Protein AF-A0A7C9DY49-F1 (afdb_monomer_lite)

Organism: Opuntia streptacantha (NCBI:txid393608)

InterPro domains:
  IPR011989 Armadillo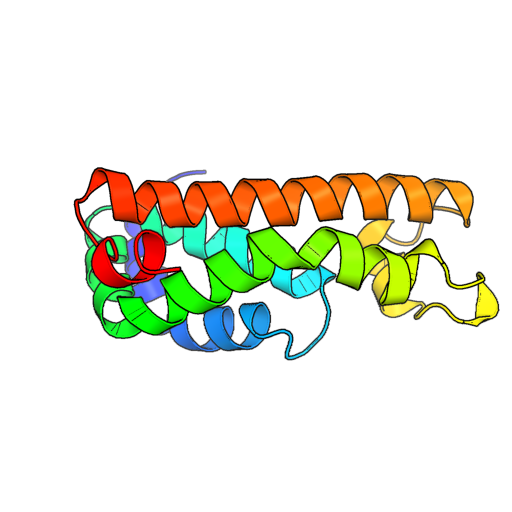-like helical [G3DSA:1.25.10.10] (1-75)
  IPR016024 Armadillo-type fold [SSF48371] (2-56)
  IPR058868 ARM repeat, N-terminal, plant [PF26524] (1-138)

pLDDT: mean 94.37, std 6.72, range [53.81, 98.62]

Foldseek 3Di:
DQDLVVLLVCLVVVVLVVLLCQLVQVDHVLSVLVSLLNLLSLLVHDNSVVSCLVVQVSLLVSLVCLLVCLVVCLCVQPLVDDPVSDDPVLQCSQAVPDDDNVSSNVSSVVSSVSSNVSSVSSNVSQVVVVHCCCVVVVD

Secondary structure (DSSP, 8-state):
---HHHHHHHHHTT-HHHHHHHHTTSS-HHHHHHHHHHHHHHHHSHHHHHHHGGGHHHHHHHHHHHHHHHHHHHIIIIITS-GGGS-HHHHHHHHTT---HHHHHHHHHHHHHHHHHHHHHHHHHHHTTT-SHHHHS--

Sequence (139 aa):
LNNPKFAEKAVNSGVIPPLLELLRGRLSWVEQRVAVRALGHLATHEISFKKLLDYEGQVVELSMKTASTCLEVIYHSFIRKGEAERSNYQCDLLTRGVGGFEFENRKAEEWASQLQCWSLSLLDCFVKRERGLNLICNQ

Structure (mmCIF, N/CA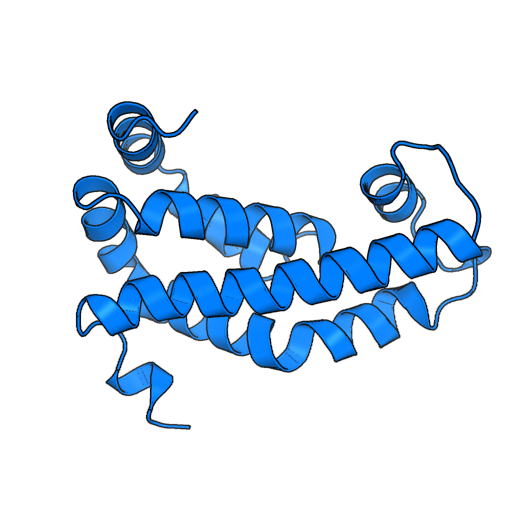/C/O backbone):
data_AF-A0A7C9DY49-F1
#
_entry.id   AF-A0A7C9DY49-F1
#
loop_
_atom_site.group_PDB
_atom_site.id
_atom_site.type_symbol
_atom_site.label_atom_id
_atom_site.label_alt_id
_atom_site.label_comp_id
_atom_site.label_asym_id
_atom_site.label_entity_id
_atom_site.label_seq_id
_atom_site.pdbx_PDB_ins_code
_atom_site.Cartn_x
_atom_site.Cartn_y
_atom_site.Cartn_z
_atom_site.occupancy
_atom_site.B_iso_or_equiv
_atom_site.auth_seq_id
_atom_site.auth_comp_id
_atom_site.auth_asym_id
_atom_site.auth_atom_id
_atom_site.pdbx_PDB_model_num
ATOM 1 N N . LEU A 1 1 ? -2.922 20.557 5.543 1.00 53.81 1 LEU A N 1
ATOM 2 C CA . LEU A 1 1 ? -3.520 19.508 4.678 1.00 53.81 1 LEU A CA 1
ATOM 3 C C . LEU A 1 1 ? -4.115 18.316 5.440 1.00 53.81 1 LEU A C 1
ATOM 5 O O . LEU A 1 1 ? -4.668 17.443 4.792 1.00 53.81 1 LEU A O 1
ATOM 9 N N . ASN A 1 2 ? -4.107 18.286 6.780 1.00 65.50 2 ASN A N 1
ATOM 10 C CA . ASN A 1 2 ? -4.748 17.210 7.541 1.00 65.50 2 ASN A CA 1
ATOM 11 C C . ASN A 1 2 ? -6.003 17.749 8.246 1.00 65.50 2 ASN A C 1
ATOM 13 O O . ASN A 1 2 ? -5.912 18.285 9.345 1.00 65.50 2 ASN A O 1
ATOM 17 N N . ASN A 1 3 ? -7.150 17.717 7.563 1.00 82.50 3 ASN A N 1
ATOM 18 C CA . ASN A 1 3 ? -8.426 18.168 8.121 1.00 82.50 3 ASN A CA 1
ATOM 19 C C . ASN A 1 3 ? -9.319 16.942 8.382 1.00 82.50 3 ASN A C 1
ATOM 21 O O . ASN A 1 3 ? -9.746 16.315 7.407 1.00 82.50 3 ASN A O 1
ATOM 25 N N . PRO A 1 4 ? -9.635 16.619 9.651 1.00 88.44 4 PRO A N 1
ATOM 26 C CA . PRO A 1 4 ? -10.471 15.470 10.006 1.00 88.44 4 PRO A CA 1
ATOM 27 C C . PRO A 1 4 ? -11.812 15.432 9.258 1.00 88.44 4 PRO A C 1
ATOM 29 O O . PRO A 1 4 ? -12.272 14.361 8.869 1.00 88.44 4 PRO A O 1
ATOM 32 N N . LYS A 1 5 ? -12.396 16.603 8.953 1.00 92.69 5 LYS A N 1
ATOM 33 C CA . LYS A 1 5 ? -13.668 16.712 8.218 1.00 92.69 5 LYS A CA 1
ATOM 34 C C . LYS A 1 5 ? -13.592 16.125 6.807 1.00 92.69 5 LYS A C 1
ATOM 36 O O . LYS A 1 5 ? -14.581 15.604 6.299 1.00 92.69 5 LYS A O 1
ATOM 41 N N . PHE A 1 6 ? -12.433 16.205 6.150 1.00 93.25 6 PHE A N 1
ATOM 42 C CA . PHE A 1 6 ? -12.260 15.624 4.816 1.00 93.25 6 PHE A CA 1
ATOM 43 C C . PHE A 1 6 ? -12.080 14.110 4.870 1.00 93.25 6 PHE A C 1
ATOM 45 O O . PHE A 1 6 ? -12.623 13.422 4.010 1.00 93.25 6 PHE A O 1
ATOM 52 N N . ALA A 1 7 ? -11.389 13.587 5.887 1.00 93.88 7 ALA A N 1
ATOM 53 C CA . ALA A 1 7 ? -11.279 12.145 6.095 1.00 93.88 7 ALA A CA 1
ATOM 54 C C . ALA A 1 7 ? -12.656 11.523 6.372 1.00 93.88 7 ALA A C 1
ATOM 56 O O . ALA A 1 7 ? -13.016 10.525 5.751 1.00 93.88 7 ALA A O 1
ATOM 57 N N . GLU A 1 8 ? -13.458 12.167 7.223 1.00 95.19 8 GLU A N 1
ATOM 58 C CA . GLU A 1 8 ? -14.844 11.775 7.486 1.00 95.19 8 GLU A CA 1
ATOM 59 C C . GLU A 1 8 ? -15.704 11.808 6.213 1.00 95.19 8 GLU A C 1
ATOM 61 O O . GLU A 1 8 ? -16.368 10.827 5.876 1.00 95.19 8 GLU A O 1
ATOM 66 N N . LYS A 1 9 ? -15.653 12.905 5.446 1.00 96.38 9 LYS A N 1
ATOM 67 C CA . LYS A 1 9 ? -16.388 13.005 4.178 1.00 96.38 9 LYS A CA 1
ATOM 68 C C . LYS A 1 9 ? -15.978 11.908 3.190 1.00 96.38 9 LYS A C 1
ATOM 70 O O . LYS A 1 9 ? -16.841 11.356 2.510 1.00 96.38 9 LYS A O 1
ATOM 75 N N . ALA A 1 10 ? -14.689 11.576 3.117 1.00 96.12 10 ALA A N 1
ATOM 76 C CA . ALA A 1 10 ? -14.175 10.549 2.217 1.00 96.12 10 ALA A CA 1
ATOM 77 C C . ALA A 1 10 ? -14.697 9.148 2.579 1.00 96.12 10 ALA A C 1
ATOM 79 O O . ALA A 1 10 ? -15.196 8.445 1.700 1.00 96.12 10 ALA A O 1
ATOM 80 N N . VAL A 1 11 ? -14.658 8.754 3.861 1.00 96.75 11 VAL A N 1
ATOM 81 C CA . VAL A 1 11 ? -15.197 7.445 4.284 1.00 96.75 11 VAL A CA 1
ATOM 82 C C . VAL A 1 11 ? -16.709 7.360 4.101 1.00 96.75 11 VAL A C 1
ATOM 84 O O . VAL A 1 11 ? -17.201 6.338 3.630 1.00 96.75 11 VAL A O 1
ATOM 87 N N . ASN A 1 12 ? -17.439 8.448 4.365 1.00 96.50 12 ASN A N 1
ATOM 88 C CA . ASN A 1 12 ? -18.886 8.507 4.144 1.00 96.50 12 ASN A CA 1
ATOM 89 C C . ASN A 1 12 ? -19.257 8.467 2.653 1.00 96.50 12 ASN A C 1
ATOM 91 O O . ASN A 1 12 ? -20.371 8.089 2.312 1.00 96.50 12 ASN A O 1
ATOM 95 N N . SER A 1 13 ? -18.318 8.809 1.765 1.00 97.19 13 SER A N 1
ATOM 96 C CA . SER A 1 13 ? -18.478 8.685 0.310 1.00 97.19 13 SER A CA 1
ATOM 97 C C . SER A 1 13 ? -18.102 7.293 -0.223 1.00 97.19 13 SER A C 1
ATOM 99 O O . SER A 1 13 ? -18.091 7.094 -1.433 1.00 97.19 13 SER A O 1
ATOM 101 N N . GLY A 1 14 ? -17.768 6.330 0.647 1.00 97.06 14 GLY A N 1
ATOM 102 C CA . GLY A 1 14 ? -17.498 4.945 0.248 1.00 97.06 14 GLY A CA 1
ATOM 103 C C . GLY A 1 14 ? -16.103 4.701 -0.336 1.00 97.06 14 GLY A C 1
ATOM 104 O O . GLY A 1 14 ? -15.930 3.792 -1.141 1.00 97.06 14 GLY A O 1
ATOM 105 N N . VAL A 1 15 ? -15.092 5.489 0.049 1.00 97.69 15 VAL A N 1
ATOM 106 C CA . VAL A 1 15 ? -13.732 5.368 -0.517 1.00 97.69 15 VAL A CA 1
ATOM 107 C C . VAL A 1 15 ? -12.972 4.105 -0.076 1.00 97.69 15 VAL A C 1
ATOM 109 O O . VAL A 1 15 ? -12.019 3.707 -0.741 1.00 97.69 15 VAL A O 1
ATOM 112 N N . ILE A 1 16 ? -13.363 3.462 1.033 1.00 98.19 16 ILE A N 1
ATOM 113 C CA . ILE A 1 16 ? -12.588 2.362 1.638 1.00 98.19 16 ILE A CA 1
ATOM 114 C C . ILE A 1 16 ? -12.496 1.130 0.714 1.00 98.19 16 ILE A C 1
ATOM 116 O O . ILE A 1 16 ? -11.368 0.713 0.444 1.00 98.19 16 ILE A O 1
ATOM 120 N N . PRO A 1 17 ? -13.594 0.560 0.167 1.00 98.38 17 PRO A N 1
ATOM 121 C CA . PRO A 1 17 ? -13.487 -0.623 -0.690 1.00 98.38 17 PRO A CA 1
ATOM 122 C C . PRO A 1 17 ? -12.611 -0.414 -1.938 1.00 98.38 17 PRO A C 1
ATOM 124 O O . PRO A 1 17 ? -11.727 -1.238 -2.164 1.00 98.38 17 PRO A O 1
ATOM 127 N N . PRO A 1 18 ? -12.732 0.691 -2.708 1.00 98.12 18 PRO A N 1
ATOM 128 C CA . PRO A 1 18 ? -11.811 0.964 -3.814 1.00 98.12 18 PRO A CA 1
ATOM 129 C C . PRO A 1 18 ? -10.334 1.015 -3.398 1.00 98.12 18 PRO A C 1
ATOM 131 O O . PRO A 1 18 ? -9.475 0.523 -4.127 1.00 98.12 18 PRO A O 1
ATOM 134 N N . LEU A 1 19 ? -10.022 1.575 -2.222 1.00 98.56 19 LEU A N 1
ATOM 135 C CA . LEU A 1 19 ? -8.650 1.596 -1.706 1.00 98.56 19 LEU A CA 1
ATOM 136 C C . LEU A 1 19 ? -8.153 0.193 -1.338 1.00 98.56 19 LEU A C 1
ATOM 138 O O . LEU A 1 19 ? -6.992 -0.118 -1.594 1.00 98.56 19 LEU A O 1
ATOM 142 N N . LEU A 1 20 ? -9.015 -0.667 -0.789 1.00 98.50 20 LEU A N 1
ATOM 143 C CA . LEU A 1 20 ? -8.671 -2.064 -0.501 1.00 98.50 20 LEU A CA 1
ATOM 144 C C . LEU A 1 20 ? -8.427 -2.873 -1.780 1.00 98.50 20 LEU A C 1
ATOM 146 O O . LEU A 1 20 ? -7.489 -3.667 -1.821 1.00 98.50 20 LEU A O 1
ATOM 150 N N . GLU A 1 21 ? -9.195 -2.635 -2.848 1.00 98.38 21 GLU A N 1
ATOM 151 C CA . GLU A 1 21 ? -8.943 -3.250 -4.159 1.00 98.38 21 GLU A CA 1
ATOM 152 C C . GLU A 1 21 ? -7.574 -2.851 -4.726 1.00 98.38 21 GLU A C 1
ATOM 154 O O . GLU A 1 21 ? -6.827 -3.696 -5.226 1.00 98.38 21 GLU A O 1
ATOM 159 N N . LEU A 1 22 ? -7.216 -1.567 -4.623 1.00 98.00 22 LEU A N 1
ATOM 160 C CA . LEU A 1 22 ? -5.897 -1.093 -5.040 1.00 98.00 22 LEU A CA 1
ATOM 161 C C . LEU A 1 22 ? -4.791 -1.707 -4.181 1.00 98.00 22 LEU A C 1
ATOM 163 O O . LEU A 1 22 ? -3.809 -2.193 -4.736 1.00 98.00 22 LEU A O 1
ATOM 167 N N . LEU A 1 23 ? -4.967 -1.760 -2.855 1.00 98.06 23 LEU A N 1
ATOM 168 C CA . LEU A 1 23 ? -4.004 -2.376 -1.939 1.00 98.06 23 LEU A CA 1
ATOM 169 C C . LEU A 1 23 ? -3.830 -3.881 -2.202 1.00 98.06 23 LEU A C 1
ATOM 171 O O . LEU A 1 23 ? -2.717 -4.391 -2.095 1.00 98.06 23 LEU A O 1
ATOM 175 N N . ARG A 1 24 ? -4.881 -4.590 -2.635 1.00 97.19 24 ARG A N 1
ATOM 176 C CA . ARG A 1 24 ? -4.792 -5.999 -3.059 1.00 97.19 24 ARG A CA 1
ATOM 177 C C . ARG A 1 24 ? -3.937 -6.199 -4.319 1.00 97.19 24 ARG A C 1
ATOM 179 O O . ARG A 1 24 ? -3.527 -7.322 -4.598 1.00 97.19 24 ARG A O 1
ATOM 186 N N . GLY A 1 25 ? -3.626 -5.125 -5.045 1.00 94.38 25 GLY A N 1
ATOM 187 C CA . GLY A 1 25 ? -2.788 -5.159 -6.242 1.00 94.38 25 GLY A CA 1
ATOM 188 C C . GLY A 1 25 ? -3.580 -5.221 -7.545 1.00 94.38 25 GLY A C 1
ATOM 189 O O . GLY A 1 25 ? -3.066 -5.731 -8.532 1.00 94.38 25 GLY A O 1
ATOM 190 N N . ARG A 1 26 ? -4.820 -4.704 -7.575 1.00 93.31 26 ARG A N 1
ATOM 191 C CA . ARG A 1 26 ? -5.677 -4.692 -8.780 1.00 93.31 26 ARG A CA 1
ATOM 192 C C . ARG A 1 26 ? -5.025 -4.051 -10.015 1.00 93.31 26 ARG A C 1
ATOM 194 O O . ARG A 1 26 ? -5.406 -4.389 -11.131 1.00 93.31 26 ARG A O 1
ATOM 201 N N . LEU A 1 27 ? -4.102 -3.108 -9.819 1.00 91.06 27 LEU A N 1
ATOM 202 C CA . LEU A 1 27 ? -3.368 -2.437 -10.896 1.00 91.06 27 LEU A CA 1
ATOM 203 C C . LEU A 1 27 ? -1.878 -2.755 -10.804 1.00 91.06 27 LEU A C 1
ATOM 205 O O . LEU A 1 27 ? -1.398 -3.669 -11.469 1.00 91.06 27 LEU A O 1
ATOM 209 N N . SER A 1 28 ? -1.143 -2.023 -9.971 1.00 93.69 28 SER A N 1
ATOM 210 C CA . SER A 1 28 ? 0.271 -2.274 -9.756 1.00 93.69 28 SER A CA 1
ATOM 211 C C . SER A 1 28 ? 0.727 -1.864 -8.356 1.00 93.69 28 SER A C 1
ATOM 213 O O . SER A 1 28 ? -0.017 -1.259 -7.578 1.00 93.69 28 SER A O 1
ATOM 215 N N . TRP A 1 29 ? 1.978 -2.186 -8.025 1.00 95.62 29 TRP A N 1
ATOM 216 C CA . TRP A 1 29 ? 2.583 -1.816 -6.746 1.00 95.62 29 TRP A CA 1
ATOM 217 C C . TRP A 1 29 ? 2.686 -0.293 -6.548 1.00 95.62 29 TRP A C 1
ATOM 219 O O . TRP A 1 29 ? 2.702 0.187 -5.412 1.00 95.62 29 TRP A O 1
ATOM 229 N N . VAL A 1 30 ? 2.690 0.481 -7.641 1.00 95.50 30 VAL A N 1
ATOM 230 C CA . VAL A 1 30 ? 2.645 1.948 -7.594 1.00 95.50 30 VAL A CA 1
ATOM 231 C C . VAL A 1 30 ? 1.335 2.420 -6.961 1.00 95.50 30 VAL A C 1
ATOM 233 O O . VAL A 1 30 ? 1.346 3.250 -6.048 1.00 95.50 30 VAL A O 1
ATOM 236 N N . GLU A 1 31 ? 0.204 1.850 -7.375 1.00 96.06 31 GLU A N 1
ATOM 237 C CA . GLU A 1 31 ? -1.103 2.183 -6.814 1.00 96.06 31 GLU A CA 1
ATOM 238 C C . GLU A 1 31 ? -1.271 1.631 -5.397 1.00 96.06 31 GLU A C 1
ATOM 240 O O . GLU A 1 31 ? -1.867 2.312 -4.562 1.00 96.06 31 GLU A O 1
ATOM 245 N N . GLN A 1 32 ? -0.698 0.460 -5.080 1.00 97.56 32 GLN A N 1
ATOM 246 C CA . GLN A 1 32 ? -0.676 -0.066 -3.705 1.00 97.56 32 GLN A CA 1
ATOM 247 C C . GLN A 1 32 ? -0.048 0.941 -2.732 1.00 97.56 32 GLN A C 1
ATOM 249 O O . GLN A 1 32 ? -0.593 1.189 -1.654 1.00 97.56 32 GLN A O 1
ATOM 254 N N . ARG A 1 33 ? 1.054 1.592 -3.133 1.00 97.12 33 ARG A N 1
ATOM 255 C CA . ARG A 1 33 ? 1.703 2.654 -2.348 1.00 97.12 33 ARG A CA 1
ATOM 256 C C . ARG A 1 33 ? 0.794 3.846 -2.085 1.00 97.12 33 ARG A C 1
ATOM 258 O O . ARG A 1 33 ? 0.780 4.374 -0.972 1.00 97.12 33 ARG A O 1
ATOM 265 N N . VAL A 1 34 ? 0.026 4.282 -3.075 1.00 95.94 34 VAL A N 1
ATOM 266 C CA . VAL A 1 34 ? -0.915 5.394 -2.881 1.00 95.94 34 VAL A CA 1
ATOM 267 C C . VAL A 1 34 ? -2.101 4.956 -2.015 1.00 95.94 34 VAL A C 1
ATOM 269 O O . VAL A 1 34 ? -2.514 5.697 -1.122 1.00 95.94 34 VAL A O 1
ATOM 272 N N . ALA A 1 35 ? -2.599 3.735 -2.218 1.00 98.31 35 ALA A N 1
ATOM 273 C CA . ALA A 1 35 ? -3.710 3.173 -1.463 1.00 98.31 35 ALA A CA 1
ATOM 274 C C . ALA A 1 35 ? -3.388 3.039 0.029 1.00 98.31 35 ALA A C 1
ATOM 276 O O . ALA A 1 35 ? -4.154 3.523 0.865 1.00 98.31 35 ALA A O 1
ATOM 277 N N . VAL A 1 36 ? -2.225 2.471 0.373 1.00 98.19 36 VAL A N 1
ATOM 278 C CA . VAL A 1 36 ? -1.812 2.333 1.776 1.00 98.19 36 VAL A CA 1
ATOM 279 C C . VAL A 1 36 ? -1.623 3.695 2.440 1.00 98.19 36 VAL A C 1
ATOM 281 O O . VAL A 1 36 ? -1.998 3.881 3.597 1.00 98.19 36 VAL A O 1
ATOM 284 N N . ARG A 1 37 ? -1.118 4.694 1.701 1.00 97.62 37 ARG A N 1
ATOM 285 C CA . ARG A 1 37 ? -0.968 6.056 2.224 1.00 97.62 37 ARG A CA 1
ATOM 286 C C . ARG A 1 37 ? -2.316 6.687 2.552 1.00 97.62 37 ARG A C 1
ATOM 288 O O . ARG A 1 37 ? -2.453 7.291 3.615 1.00 97.62 37 ARG A O 1
ATOM 295 N N . ALA A 1 38 ? -3.289 6.541 1.654 1.00 97.75 38 ALA A N 1
ATOM 296 C CA . ALA A 1 38 ? -4.639 7.052 1.849 1.00 97.75 38 ALA A CA 1
ATOM 297 C C . ALA A 1 38 ? -5.330 6.362 3.036 1.00 97.75 38 ALA A C 1
ATOM 299 O O . ALA A 1 38 ? -5.850 7.047 3.913 1.00 97.75 38 ALA A O 1
ATOM 300 N N . LEU A 1 39 ? -5.264 5.029 3.121 1.00 98.38 39 LEU A N 1
ATOM 301 C CA . LEU A 1 39 ? -5.793 4.264 4.257 1.00 98.38 39 LEU A CA 1
ATOM 302 C C . LEU A 1 39 ? -5.127 4.673 5.577 1.00 98.38 39 LEU A C 1
ATOM 304 O O . LEU A 1 39 ? -5.821 4.903 6.563 1.00 98.38 39 LEU A O 1
ATOM 308 N N . GLY A 1 40 ? -3.804 4.863 5.576 1.00 97.50 40 GLY A N 1
ATOM 309 C CA . GLY A 1 40 ? -3.053 5.404 6.709 1.00 97.50 40 GLY A CA 1
ATOM 310 C C . GLY A 1 40 ? -3.593 6.753 7.175 1.00 97.50 40 GLY A C 1
ATOM 311 O O . GLY A 1 40 ? -3.845 6.939 8.361 1.00 97.50 40 GLY A O 1
ATOM 312 N N . HIS A 1 41 ? -3.846 7.690 6.256 1.00 95.88 41 HIS A N 1
ATOM 313 C CA . HIS A 1 41 ? -4.448 8.984 6.601 1.00 95.88 41 HIS A CA 1
ATOM 314 C C . HIS A 1 41 ? -5.846 8.839 7.202 1.00 95.88 41 HIS A C 1
ATOM 316 O O . HIS A 1 41 ? -6.133 9.476 8.216 1.00 95.88 41 HIS A O 1
ATOM 322 N N . LEU A 1 42 ? -6.692 7.975 6.641 1.00 96.88 42 LEU A N 1
ATOM 323 C CA . LEU A 1 42 ? -8.014 7.690 7.202 1.00 96.88 42 LEU A CA 1
ATOM 324 C C . LEU A 1 42 ? -7.915 7.075 8.608 1.00 96.88 42 LEU A C 1
ATOM 326 O O . LEU A 1 42 ? -8.704 7.423 9.483 1.00 96.88 42 LEU A O 1
ATOM 330 N N . ALA A 1 43 ? -6.917 6.229 8.864 1.00 96.88 43 ALA A N 1
ATOM 331 C CA . ALA A 1 43 ? -6.709 5.588 10.161 1.00 96.88 43 ALA A CA 1
ATOM 332 C C . ALA A 1 43 ? -6.195 6.544 11.259 1.00 96.88 43 ALA A C 1
ATOM 334 O O . ALA A 1 43 ? -6.248 6.213 12.446 1.00 96.88 43 ALA A O 1
ATOM 335 N N . THR A 1 44 ? -5.706 7.739 10.900 1.00 94.69 44 THR A N 1
ATOM 336 C CA . THR A 1 44 ? -5.240 8.720 11.899 1.00 94.69 44 THR A CA 1
ATOM 337 C C . THR A 1 44 ? -6.374 9.435 12.630 1.00 94.69 44 THR A C 1
ATOM 339 O O . THR A 1 44 ? -6.193 9.790 13.794 1.00 94.69 44 THR A O 1
ATOM 342 N N . HIS A 1 45 ? -7.545 9.604 12.006 1.00 93.75 45 HIS A N 1
ATOM 343 C CA . HIS A 1 45 ? -8.680 10.324 12.601 1.00 93.75 45 HIS A CA 1
ATOM 344 C C . HIS A 1 45 ? -9.711 9.361 13.178 1.00 93.75 45 HIS A C 1
ATOM 346 O O . HIS A 1 45 ? -10.058 8.367 12.550 1.00 93.75 45 HIS A O 1
ATOM 352 N N . GLU A 1 46 ? -10.248 9.673 14.357 1.00 93.75 46 GLU A N 1
ATOM 353 C CA . GLU A 1 46 ? -11.116 8.755 15.106 1.00 93.75 46 GLU A CA 1
ATOM 354 C C . GLU A 1 46 ? -12.387 8.350 14.340 1.00 93.75 46 GLU A C 1
ATOM 356 O O . GLU A 1 46 ? -12.728 7.169 14.283 1.00 93.75 46 GLU A O 1
ATOM 361 N N . ILE A 1 47 ? -13.078 9.309 13.713 1.00 94.19 47 ILE A N 1
ATOM 362 C CA . ILE A 1 47 ? -14.340 9.045 13.003 1.00 94.19 47 ILE A CA 1
ATOM 363 C C . ILE A 1 47 ? -14.105 8.146 11.783 1.00 94.19 47 ILE A C 1
ATOM 365 O O . ILE A 1 47 ? -14.820 7.163 11.588 1.00 94.19 47 ILE A O 1
ATOM 369 N N . SER A 1 48 ? -13.085 8.441 10.973 1.00 96.19 48 SER A N 1
ATOM 370 C CA . SER A 1 48 ? -12.751 7.609 9.815 1.00 96.19 48 SER A CA 1
ATOM 371 C C . SER A 1 48 ? -12.137 6.269 10.209 1.00 96.19 48 SER A C 1
ATOM 373 O O . SER A 1 48 ? -12.389 5.279 9.527 1.00 96.19 48 SER A O 1
ATOM 375 N N . PHE A 1 49 ? -11.420 6.196 11.333 1.00 97.12 49 PHE A N 1
ATOM 376 C CA . PHE A 1 49 ? -10.945 4.931 11.887 1.00 97.12 49 PHE A CA 1
ATOM 377 C C . PHE A 1 49 ? -12.114 4.012 12.259 1.00 97.12 49 PHE A C 1
ATOM 379 O O . PHE A 1 49 ? -12.096 2.845 11.887 1.00 97.12 49 PHE A O 1
ATOM 386 N N . LYS A 1 50 ? -13.177 4.531 12.892 1.00 96.94 50 LYS A N 1
ATOM 387 C CA . LYS A 1 50 ? -14.387 3.738 13.189 1.00 96.94 50 LYS A CA 1
ATOM 388 C C . LYS A 1 50 ? -14.996 3.114 11.929 1.00 96.94 50 LYS A C 1
ATOM 390 O O . LYS A 1 50 ? -15.415 1.968 11.980 1.00 96.94 50 LYS A O 1
ATOM 395 N N . LYS A 1 51 ? -14.985 3.823 10.793 1.00 97.19 51 LYS A N 1
ATOM 396 C CA . LYS A 1 51 ? -15.426 3.276 9.494 1.00 97.19 51 LYS A CA 1
ATOM 397 C C . LYS A 1 51 ? -14.462 2.243 8.903 1.00 97.19 51 LYS A C 1
ATOM 399 O O . LYS A 1 51 ? -14.893 1.354 8.181 1.00 97.19 51 LYS A O 1
ATOM 404 N N . LEU A 1 52 ? -13.164 2.347 9.185 1.00 96.69 52 LEU A N 1
ATOM 405 C CA . LEU A 1 52 ? -12.183 1.333 8.782 1.00 96.69 52 LEU A CA 1
ATOM 406 C C . LEU A 1 52 ? -12.341 0.019 9.556 1.00 96.69 52 LEU A C 1
ATOM 408 O O . LEU A 1 52 ? -11.974 -1.022 9.018 1.00 96.69 52 LEU A O 1
ATOM 412 N N . LEU A 1 53 ? -12.896 0.046 10.773 1.00 96.88 53 LEU A N 1
ATOM 413 C CA . LEU A 1 53 ? -13.120 -1.164 11.574 1.00 96.88 53 LEU A CA 1
ATOM 414 C C . LEU A 1 53 ? -14.095 -2.146 10.922 1.00 96.88 53 LEU A C 1
ATOM 416 O O . LEU A 1 53 ? -13.927 -3.351 11.091 1.00 96.88 53 LEU A O 1
ATOM 420 N N . ASP A 1 54 ? -15.027 -1.657 10.101 1.00 97.44 54 ASP A N 1
ATOM 421 C CA . ASP A 1 54 ? -15.907 -2.504 9.282 1.00 97.44 54 ASP A CA 1
ATOM 422 C C . ASP A 1 54 ? -15.105 -3.415 8.321 1.00 97.44 54 ASP A C 1
ATOM 424 O O . ASP A 1 54 ? -15.613 -4.420 7.829 1.00 97.44 54 ASP A O 1
ATOM 428 N N . TYR A 1 55 ? -13.831 -3.082 8.077 1.00 98.06 55 TYR A N 1
ATOM 429 C CA . TYR A 1 55 ? -12.899 -3.789 7.199 1.00 98.06 55 TYR A CA 1
ATOM 430 C C . TYR A 1 55 ? -11.623 -4.242 7.928 1.00 98.06 55 TYR A C 1
ATOM 432 O O . TYR A 1 55 ? -10.625 -4.527 7.266 1.00 98.06 55 TYR A O 1
ATOM 440 N N . GLU A 1 56 ? -11.630 -4.307 9.266 1.00 97.19 56 GLU A N 1
ATOM 441 C CA . GLU A 1 56 ? -10.435 -4.535 10.096 1.00 97.19 56 GLU A CA 1
ATOM 442 C C . GLU A 1 56 ? -9.575 -5.705 9.606 1.00 97.19 56 GLU A C 1
ATOM 444 O O . GLU A 1 56 ? -8.391 -5.512 9.334 1.00 97.19 56 GLU A O 1
ATOM 449 N N . GLY A 1 57 ? -10.177 -6.884 9.419 1.00 97.19 57 GLY A N 1
ATOM 450 C CA . GLY A 1 57 ? -9.451 -8.073 8.966 1.00 97.19 57 GLY A CA 1
ATOM 451 C C . GLY A 1 57 ? -8.755 -7.861 7.623 1.00 97.19 57 GLY A C 1
ATOM 452 O O . GLY A 1 57 ? -7.553 -8.076 7.508 1.00 97.19 57 GLY A O 1
ATOM 453 N N . GLN A 1 58 ? -9.478 -7.326 6.634 1.00 97.88 58 GLN A N 1
ATOM 454 C CA . GLN A 1 58 ? -8.919 -7.070 5.303 1.00 97.88 58 GLN A CA 1
ATOM 455 C C . GLN A 1 58 ? -7.801 -6.026 5.335 1.00 97.88 58 GLN A C 1
ATOM 457 O O . GLN A 1 58 ? -6.787 -6.200 4.662 1.00 97.88 58 GLN A O 1
ATOM 462 N N . VAL A 1 59 ? -7.972 -4.940 6.097 1.00 98.25 59 VAL A N 1
ATOM 463 C CA . VAL A 1 59 ? -6.949 -3.892 6.218 1.00 98.25 59 VAL A CA 1
ATOM 464 C C . VAL A 1 59 ? -5.683 -4.472 6.839 1.00 98.25 59 VAL A C 1
ATOM 466 O O . VAL A 1 59 ? -4.595 -4.256 6.303 1.00 98.25 59 VAL A O 1
ATOM 469 N N . VAL A 1 60 ? -5.814 -5.214 7.940 1.00 98.06 60 VAL A N 1
ATOM 470 C CA . VAL A 1 60 ? -4.671 -5.774 8.666 1.00 98.06 60 VAL A CA 1
ATOM 471 C C . VAL A 1 60 ? -3.952 -6.822 7.820 1.00 98.06 60 VAL A C 1
ATOM 473 O O . VAL A 1 60 ? -2.751 -6.688 7.598 1.00 98.06 60 VAL A O 1
ATOM 476 N N . GLU A 1 61 ? -4.670 -7.798 7.265 1.00 97.69 61 GLU A N 1
ATOM 477 C CA . GLU A 1 61 ? -4.085 -8.870 6.449 1.00 97.69 61 GLU A CA 1
ATOM 478 C C . GLU A 1 61 ? -3.361 -8.334 5.211 1.00 97.69 61 GLU A C 1
ATOM 480 O O . GLU A 1 61 ? -2.216 -8.710 4.943 1.00 97.69 61 GLU A O 1
ATOM 485 N N . LEU A 1 62 ? -3.997 -7.422 4.464 1.00 98.38 62 LEU A N 1
ATOM 486 C CA . LEU A 1 62 ? -3.373 -6.811 3.292 1.00 98.38 62 LEU A CA 1
ATOM 487 C C . LEU A 1 62 ? -2.146 -5.985 3.684 1.00 98.38 62 LEU A C 1
ATOM 489 O O . LEU A 1 62 ? -1.116 -6.100 3.028 1.00 98.38 62 LEU A O 1
ATOM 493 N N . SER A 1 63 ? -2.220 -5.196 4.759 1.00 98.31 63 SER A N 1
ATOM 494 C CA . SER A 1 63 ? -1.084 -4.372 5.196 1.00 98.31 63 SER A CA 1
ATOM 495 C C . SER A 1 63 ? 0.089 -5.227 5.676 1.00 98.31 63 SER A C 1
ATOM 497 O O . SER A 1 63 ? 1.233 -4.914 5.353 1.00 98.31 63 SER A O 1
ATOM 499 N N . MET A 1 64 ? -0.172 -6.325 6.395 1.00 98.00 64 MET A N 1
ATOM 500 C CA . MET A 1 64 ? 0.864 -7.277 6.809 1.00 98.00 64 MET A CA 1
ATOM 501 C C . MET A 1 64 ? 1.523 -7.930 5.601 1.00 98.00 64 MET A C 1
ATOM 503 O O . MET A 1 64 ? 2.747 -7.901 5.488 1.00 98.00 64 MET A O 1
ATOM 507 N N . LYS A 1 65 ? 0.716 -8.461 4.674 1.00 97.69 65 LYS A N 1
ATOM 508 C CA . LYS A 1 65 ? 1.213 -9.069 3.438 1.00 97.69 65 LYS A CA 1
ATOM 509 C C . LYS A 1 65 ? 2.068 -8.081 2.652 1.00 97.69 65 LYS A C 1
ATOM 511 O O . LYS A 1 65 ? 3.185 -8.399 2.268 1.00 97.69 65 LYS A O 1
ATOM 516 N N . THR A 1 66 ? 1.572 -6.866 2.434 1.00 98.12 66 THR A N 1
ATOM 517 C CA . THR A 1 66 ? 2.323 -5.839 1.715 1.00 98.12 66 THR A CA 1
ATOM 518 C C . THR A 1 66 ? 3.625 -5.494 2.437 1.00 98.12 66 THR A C 1
ATOM 520 O O . THR A 1 66 ? 4.662 -5.456 1.784 1.00 98.12 66 THR A O 1
ATOM 523 N N . ALA A 1 67 ? 3.615 -5.301 3.759 1.00 97.94 67 ALA A N 1
ATOM 524 C CA . ALA A 1 67 ? 4.825 -4.990 4.522 1.00 97.94 67 ALA A CA 1
ATOM 525 C C . ALA A 1 67 ? 5.891 -6.099 4.440 1.00 97.94 67 ALA A C 1
ATOM 527 O O . ALA A 1 67 ? 7.082 -5.790 4.366 1.00 97.94 67 ALA A O 1
ATOM 528 N N . SER A 1 68 ? 5.483 -7.371 4.439 1.00 97.38 68 SER A N 1
ATOM 529 C CA . SER A 1 68 ? 6.413 -8.502 4.410 1.00 97.38 68 SER A CA 1
ATOM 530 C C . SER A 1 68 ? 6.906 -8.856 3.007 1.00 97.38 68 SER A C 1
ATOM 532 O O . SER A 1 68 ? 8.035 -9.319 2.877 1.00 97.38 68 SER A O 1
ATOM 534 N N . THR A 1 69 ? 6.118 -8.605 1.953 1.00 97.38 69 THR A N 1
ATOM 535 C CA . THR A 1 69 ? 6.461 -9.065 0.594 1.00 97.38 69 THR A CA 1
ATOM 536 C C . THR A 1 69 ? 6.806 -7.956 -0.400 1.00 97.38 69 THR A C 1
ATOM 538 O O . THR A 1 69 ? 7.284 -8.263 -1.491 1.00 97.38 69 THR A O 1
ATOM 541 N N . CYS A 1 70 ? 6.547 -6.671 -0.116 1.00 97.62 70 CYS A N 1
ATOM 542 C CA . CYS A 1 70 ? 6.630 -5.634 -1.157 1.00 97.62 70 CYS A CA 1
ATOM 543 C C . CYS A 1 70 ? 8.025 -5.474 -1.772 1.00 97.62 70 CYS A C 1
ATOM 545 O O . CYS A 1 70 ? 8.118 -5.228 -2.971 1.00 97.62 70 CYS A O 1
ATOM 547 N N . LEU A 1 71 ? 9.097 -5.630 -0.989 1.00 97.50 71 LEU A N 1
ATOM 548 C CA . LEU A 1 71 ? 10.466 -5.499 -1.496 1.00 97.50 71 LEU A CA 1
ATOM 549 C C . LEU A 1 71 ? 10.776 -6.581 -2.538 1.00 97.50 71 LEU A C 1
ATOM 551 O O . LEU A 1 71 ? 11.241 -6.268 -3.631 1.00 97.50 71 LEU A O 1
ATOM 555 N N . GLU A 1 72 ? 10.448 -7.837 -2.232 1.00 97.25 72 GLU A N 1
ATOM 556 C CA . GLU A 1 72 ? 10.626 -8.971 -3.144 1.00 97.25 72 GLU A CA 1
ATOM 557 C C . GLU A 1 72 ? 9.759 -8.814 -4.401 1.00 97.25 72 GLU A C 1
ATOM 559 O O . GLU A 1 72 ? 10.250 -8.930 -5.527 1.00 97.25 72 GLU A O 1
ATOM 564 N N . VAL A 1 73 ? 8.479 -8.467 -4.225 1.00 96.12 73 VAL A N 1
ATOM 565 C CA . VAL A 1 73 ? 7.547 -8.255 -5.341 1.00 96.12 73 VAL A CA 1
ATOM 566 C C . VAL A 1 73 ? 8.053 -7.159 -6.277 1.00 96.12 73 VAL A C 1
ATOM 568 O O . VAL A 1 73 ? 8.048 -7.348 -7.493 1.00 96.12 73 VAL A O 1
ATOM 571 N N . ILE A 1 74 ? 8.512 -6.021 -5.751 1.00 97.12 74 ILE A N 1
ATOM 572 C CA . ILE A 1 74 ? 9.008 -4.904 -6.571 1.00 97.12 74 ILE A CA 1
ATOM 573 C C . ILE A 1 74 ? 10.340 -5.264 -7.231 1.00 97.12 74 ILE A C 1
ATOM 575 O O . ILE A 1 74 ? 10.543 -4.954 -8.409 1.00 97.12 74 ILE A O 1
ATOM 579 N N . TYR A 1 75 ? 11.215 -5.980 -6.523 1.00 97.12 75 TYR A 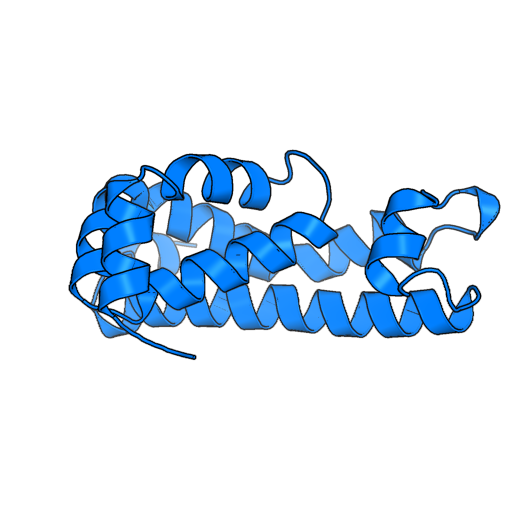N 1
ATOM 580 C CA . TYR A 1 75 ? 12.469 -6.451 -7.094 1.00 97.12 75 TYR A CA 1
ATOM 581 C C . TYR A 1 75 ? 12.227 -7.320 -8.333 1.00 97.12 75 TYR A C 1
ATOM 583 O O . TYR A 1 75 ? 12.754 -7.034 -9.407 1.00 97.12 75 TYR A O 1
ATOM 591 N N . HIS A 1 76 ? 11.368 -8.335 -8.221 1.00 96.12 76 HIS A N 1
ATOM 592 C CA . HIS A 1 76 ? 11.087 -9.252 -9.325 1.00 96.12 76 HIS A CA 1
ATOM 593 C C . HIS A 1 76 ? 10.219 -8.641 -10.429 1.00 96.12 76 HIS A C 1
ATOM 595 O O . HIS A 1 76 ? 10.428 -8.932 -11.607 1.00 96.12 76 HIS A O 1
ATOM 601 N N . SER A 1 77 ? 9.239 -7.808 -10.076 1.00 94.06 77 SER A N 1
ATOM 602 C CA . SER A 1 77 ? 8.295 -7.255 -11.055 1.00 94.06 77 SER A CA 1
ATOM 603 C C . SER A 1 77 ? 8.819 -6.030 -11.803 1.00 94.06 77 SER A C 1
ATOM 605 O O . SER A 1 77 ? 8.297 -5.748 -12.886 1.00 94.06 77 SER A O 1
ATOM 607 N N . PHE A 1 78 ? 9.829 -5.333 -11.265 1.00 96.25 78 PHE A N 1
ATOM 608 C CA . PHE A 1 78 ? 10.334 -4.075 -11.817 1.00 96.25 78 PHE A CA 1
ATOM 609 C C . PHE A 1 78 ? 11.869 -3.982 -11.839 1.00 96.25 78 PHE A C 1
ATOM 611 O O . PHE A 1 78 ? 12.441 -3.878 -12.921 1.00 96.25 78 PHE A O 1
ATOM 618 N N . ILE A 1 79 ? 12.556 -4.054 -10.689 1.00 95.19 79 ILE A N 1
ATOM 619 C CA . ILE A 1 79 ? 14.004 -3.745 -10.606 1.00 95.19 79 ILE A CA 1
ATOM 620 C C . ILE A 1 79 ? 14.847 -4.722 -11.435 1.00 95.19 79 ILE A C 1
ATOM 622 O O . ILE A 1 79 ? 15.718 -4.297 -12.189 1.00 95.19 79 ILE A O 1
ATOM 626 N N . ARG A 1 80 ? 14.565 -6.026 -11.341 1.00 96.44 80 ARG A N 1
ATOM 627 C CA . ARG A 1 80 ? 15.290 -7.080 -12.068 1.00 96.44 80 ARG A CA 1
ATOM 628 C C . ARG A 1 80 ? 15.074 -7.027 -13.587 1.00 96.44 80 ARG A C 1
ATOM 630 O O . ARG A 1 80 ? 15.880 -7.590 -14.322 1.00 96.44 80 ARG A O 1
ATOM 637 N N . LYS A 1 81 ? 13.993 -6.397 -14.055 1.00 95.81 81 LYS A N 1
ATOM 638 C CA . LYS A 1 81 ? 13.644 -6.328 -15.480 1.00 95.81 81 LYS A CA 1
ATOM 639 C C . LYS A 1 81 ? 14.520 -5.329 -16.222 1.00 95.81 81 LYS A C 1
ATOM 641 O O . LYS A 1 81 ? 14.786 -4.246 -15.694 1.00 95.81 81 LYS A O 1
ATOM 646 N N . GLY A 1 82 ? 14.887 -5.669 -17.457 1.00 93.31 82 GLY A N 1
ATOM 647 C CA . GLY A 1 82 ? 15.510 -4.733 -18.387 1.00 93.31 82 GLY A CA 1
ATOM 648 C C . GLY A 1 82 ? 14.540 -3.640 -18.844 1.00 93.31 82 GLY A C 1
ATOM 649 O O . GLY A 1 82 ? 13.326 -3.757 -18.680 1.00 93.31 82 GLY A O 1
ATOM 650 N N . GLU A 1 83 ? 15.075 -2.574 -19.438 1.00 89.62 83 GLU A N 1
ATOM 651 C CA . GLU A 1 83 ? 14.305 -1.393 -19.861 1.00 89.62 83 GLU A CA 1
ATOM 652 C C . GLU A 1 83 ? 13.138 -1.751 -20.799 1.00 89.62 83 GLU A C 1
ATOM 654 O O . GLU A 1 83 ? 12.004 -1.348 -20.558 1.00 89.62 83 GLU A O 1
ATOM 659 N N . ALA A 1 84 ? 13.378 -2.611 -21.794 1.00 90.81 84 ALA A N 1
ATOM 660 C CA . ALA A 1 84 ? 12.360 -3.037 -22.759 1.00 90.81 84 ALA A CA 1
ATOM 661 C C . ALA A 1 84 ? 11.252 -3.938 -22.168 1.00 90.81 84 ALA A C 1
ATOM 663 O O . ALA A 1 84 ? 10.219 -4.138 -22.803 1.00 90.81 84 ALA A O 1
ATOM 664 N N . GLU A 1 85 ? 11.455 -4.502 -20.975 1.00 93.12 85 GLU A N 1
ATOM 665 C CA . GLU A 1 85 ? 10.488 -5.381 -20.301 1.00 93.12 85 GLU A CA 1
ATOM 666 C C . GLU A 1 85 ? 9.584 -4.620 -19.314 1.00 93.12 85 GLU A C 1
ATOM 668 O O . GLU A 1 85 ? 8.644 -5.194 -18.744 1.00 93.12 85 GLU A O 1
ATOM 673 N N . ARG A 1 86 ? 9.882 -3.340 -19.056 1.00 92.62 86 ARG A N 1
ATOM 674 C CA . ARG A 1 86 ? 9.129 -2.498 -18.125 1.00 92.62 86 ARG A CA 1
ATOM 675 C C . ARG A 1 86 ? 7.918 -1.881 -18.804 1.00 92.62 86 ARG A C 1
ATOM 677 O O . ARG A 1 86 ? 7.901 -1.587 -19.993 1.00 92.62 86 ARG A O 1
ATOM 684 N N . SER A 1 87 ? 6.874 -1.671 -18.010 1.00 92.06 87 SER A N 1
ATOM 685 C CA . SER A 1 87 ? 5.698 -0.948 -18.475 1.00 92.06 87 SER A CA 1
ATOM 686 C C . SER A 1 87 ? 5.975 0.553 -18.453 1.00 92.06 87 SER A C 1
ATOM 688 O O . SER A 1 87 ? 6.178 1.108 -17.371 1.00 92.06 87 SER A O 1
ATOM 690 N N . ASN A 1 88 ? 5.886 1.214 -19.614 1.00 91.81 88 ASN A N 1
ATOM 691 C CA . ASN A 1 88 ? 6.003 2.677 -19.721 1.00 91.81 88 ASN A CA 1
ATOM 692 C C . ASN A 1 88 ? 5.078 3.397 -18.735 1.00 91.81 88 ASN A C 1
ATOM 694 O O . ASN A 1 88 ? 5.490 4.351 -18.095 1.00 91.81 88 ASN A O 1
ATOM 698 N N . TYR A 1 89 ? 3.866 2.874 -18.522 1.00 92.25 89 TYR A N 1
ATOM 699 C CA . TYR A 1 89 ? 2.925 3.412 -17.541 1.00 92.25 89 TYR A CA 1
ATOM 700 C C . TYR A 1 89 ? 3.522 3.500 -16.125 1.00 92.25 89 TYR A C 1
ATOM 702 O O . TYR A 1 89 ? 3.397 4.524 -15.457 1.00 92.25 89 TYR A O 1
ATOM 710 N N . GLN A 1 90 ? 4.198 2.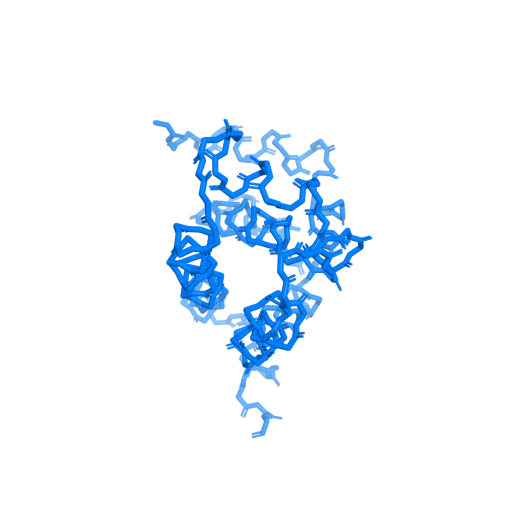443 -15.661 1.00 92.94 90 GLN A N 1
ATOM 711 C CA . GLN A 1 90 ? 4.821 2.441 -14.334 1.00 92.94 90 GLN A CA 1
ATOM 712 C C . GLN A 1 90 ? 6.030 3.376 -14.283 1.00 92.94 90 GLN A C 1
ATOM 714 O O . GLN A 1 90 ? 6.186 4.113 -13.307 1.00 92.94 90 GLN A O 1
ATOM 719 N N . CYS A 1 91 ? 6.859 3.370 -15.331 1.00 93.44 91 CYS A N 1
ATOM 720 C CA . CYS A 1 91 ? 8.001 4.274 -15.449 1.00 93.44 91 CYS A CA 1
ATOM 721 C C . CYS A 1 91 ? 7.551 5.741 -15.409 1.00 93.44 91 CYS A C 1
ATOM 723 O O . CYS A 1 91 ? 8.093 6.534 -14.637 1.00 93.44 91 CYS A O 1
ATOM 725 N N . ASP A 1 92 ? 6.499 6.088 -16.150 1.00 92.75 92 ASP A N 1
ATOM 726 C CA . ASP A 1 92 ? 5.929 7.433 -16.199 1.00 92.75 92 ASP A CA 1
ATOM 727 C C . ASP A 1 92 ? 5.365 7.862 -14.845 1.00 92.75 92 ASP A C 1
ATOM 729 O O . ASP A 1 92 ? 5.586 8.994 -14.418 1.00 92.75 92 ASP A O 1
ATOM 733 N N . LEU A 1 93 ? 4.690 6.974 -14.111 1.00 91.38 93 LEU A N 1
ATOM 734 C CA . LEU A 1 93 ? 4.197 7.299 -12.770 1.00 91.38 93 LEU A CA 1
ATOM 735 C C . LEU A 1 93 ? 5.328 7.521 -11.757 1.00 91.38 93 LEU A C 1
ATOM 737 O O . LEU A 1 93 ? 5.232 8.419 -10.916 1.00 91.38 93 LEU A O 1
ATOM 741 N N . LEU A 1 94 ? 6.398 6.727 -11.838 1.00 91.56 94 LEU A N 1
ATOM 742 C CA . LEU A 1 94 ? 7.563 6.833 -10.954 1.00 91.56 94 LEU A CA 1
ATOM 743 C C . LEU A 1 94 ? 8.365 8.110 -11.192 1.00 91.56 94 LEU A C 1
ATOM 745 O O . LEU A 1 94 ? 8.840 8.745 -10.244 1.00 91.56 94 LEU A O 1
ATOM 749 N N . THR A 1 95 ? 8.529 8.466 -12.462 1.00 91.00 95 THR A N 1
ATOM 750 C CA . THR A 1 95 ? 9.490 9.479 -12.905 1.00 91.00 95 THR A CA 1
ATOM 751 C C . THR A 1 95 ? 8.839 10.774 -13.381 1.00 91.00 95 THR A C 1
ATOM 753 O O . THR A 1 95 ? 9.521 11.785 -13.521 1.00 91.00 95 THR A O 1
ATOM 756 N N . ARG A 1 96 ? 7.515 10.773 -13.589 1.00 86.50 96 ARG A N 1
ATOM 757 C CA . ARG A 1 96 ? 6.753 11.845 -14.252 1.00 86.50 96 ARG A CA 1
ATOM 758 C C . ARG A 1 96 ? 7.244 12.114 -15.678 1.00 86.50 96 ARG A C 1
ATOM 760 O O . ARG A 1 96 ? 7.289 13.265 -16.104 1.00 86.50 96 ARG A O 1
ATOM 767 N N . GLY A 1 97 ? 7.631 11.050 -16.381 1.00 80.56 97 GLY A N 1
ATOM 768 C CA . GLY A 1 97 ? 8.125 11.096 -17.760 1.00 80.56 97 GLY A CA 1
ATOM 769 C C . GLY A 1 97 ? 9.549 11.641 -17.904 1.00 80.56 97 GLY A C 1
ATOM 770 O O . GLY A 1 97 ? 9.971 11.955 -19.013 1.00 80.56 97 GLY A O 1
ATOM 771 N N . VAL A 1 98 ? 10.292 11.793 -16.800 1.00 81.94 98 VAL A N 1
ATOM 772 C CA . VAL A 1 98 ? 11.665 12.315 -16.804 1.00 81.94 98 VAL A CA 1
ATOM 773 C C . VAL A 1 98 ? 12.597 11.308 -16.149 1.00 81.94 98 VAL A C 1
ATOM 775 O O . VAL A 1 98 ? 12.647 11.206 -14.924 1.00 81.94 98 VAL A O 1
ATOM 778 N N . GLY A 1 99 ? 13.386 10.588 -16.942 1.00 75.00 99 GLY A N 1
ATOM 779 C CA . GLY A 1 99 ? 14.367 9.669 -16.383 1.00 75.00 99 GLY A CA 1
ATOM 780 C C . GLY A 1 99 ? 15.022 8.752 -17.401 1.00 75.00 99 GLY A C 1
ATOM 781 O O . GLY A 1 99 ? 14.885 8.917 -18.607 1.00 75.00 99 GLY A O 1
ATOM 782 N N . GLY A 1 100 ? 15.748 7.786 -16.858 1.00 86.56 100 GLY A N 1
ATOM 783 C CA . GLY A 1 100 ? 16.305 6.635 -17.553 1.00 86.56 100 GLY A CA 1
ATOM 784 C C . GLY A 1 100 ? 16.471 5.502 -16.544 1.00 86.56 100 GLY A C 1
ATOM 785 O O . GLY A 1 100 ? 16.254 5.705 -15.344 1.00 86.56 100 GLY A O 1
ATOM 786 N N . PHE A 1 101 ? 16.885 4.333 -17.016 1.00 91.62 101 PHE A N 1
ATOM 787 C CA . PHE A 1 101 ? 16.911 3.081 -16.252 1.00 91.62 101 PHE A CA 1
ATOM 788 C C . PHE A 1 101 ? 17.444 3.196 -14.802 1.00 91.62 101 PHE A C 1
ATOM 790 O O . PHE A 1 101 ? 16.811 2.731 -13.853 1.00 91.62 101 PHE A O 1
ATOM 797 N N . GLU A 1 102 ? 18.570 3.889 -14.602 1.00 92.56 102 GLU A N 1
ATOM 798 C CA . GLU A 1 102 ? 19.193 4.118 -13.284 1.00 92.56 102 GLU A CA 1
ATOM 799 C C . GLU A 1 102 ? 18.319 4.966 -12.338 1.00 92.56 102 GLU A C 1
ATOM 801 O O . GLU A 1 102 ? 18.289 4.770 -11.120 1.00 92.56 102 GLU A O 1
ATOM 806 N N . PHE A 1 103 ? 17.630 5.969 -12.883 1.00 93.75 103 PHE A N 1
ATOM 807 C CA . PHE A 1 103 ? 16.740 6.833 -12.111 1.00 93.75 103 PHE A CA 1
ATOM 808 C C . PHE A 1 103 ? 15.468 6.082 -11.719 1.00 93.75 103 PHE A C 1
ATOM 810 O O . PHE A 1 103 ? 15.047 6.156 -10.566 1.00 93.75 103 PHE A O 1
ATOM 817 N N . GLU A 1 104 ? 14.906 5.304 -12.645 1.00 95.44 104 GLU A N 1
ATOM 818 C CA . GLU A 1 104 ? 13.760 4.434 -12.374 1.00 95.44 104 GLU A CA 1
ATOM 819 C C . GLU A 1 104 ? 14.051 3.446 -11.241 1.00 95.44 104 GLU A C 1
ATOM 821 O O . GLU A 1 104 ? 13.225 3.303 -10.343 1.00 95.44 104 GLU A O 1
ATOM 826 N N . ASN A 1 105 ? 15.237 2.823 -11.235 1.00 95.56 105 ASN A N 1
ATOM 827 C CA . ASN A 1 105 ? 15.652 1.895 -10.177 1.00 95.56 105 ASN A CA 1
ATOM 828 C C . ASN A 1 105 ? 15.666 2.568 -8.805 1.00 95.56 105 ASN A C 1
ATOM 830 O O . ASN A 1 105 ? 15.024 2.088 -7.873 1.00 95.56 105 ASN A O 1
ATOM 834 N N . ARG A 1 106 ? 16.315 3.733 -8.696 1.00 95.50 106 ARG A N 1
ATOM 835 C CA . ARG A 1 106 ? 16.380 4.485 -7.435 1.00 95.50 106 ARG A CA 1
ATOM 836 C C . ARG A 1 106 ? 14.999 4.912 -6.942 1.00 95.50 106 ARG A C 1
ATOM 838 O O . ARG A 1 106 ? 14.714 4.817 -5.750 1.00 95.50 106 ARG A O 1
ATOM 845 N N . LYS A 1 107 ? 14.114 5.358 -7.844 1.00 96.19 107 LYS A N 1
ATOM 846 C CA . LYS A 1 107 ? 12.728 5.699 -7.477 1.00 96.19 107 LYS A CA 1
ATOM 847 C C . LYS A 1 107 ? 11.937 4.465 -7.056 1.00 96.19 107 LYS A C 1
ATOM 849 O O . LYS A 1 107 ? 11.153 4.560 -6.113 1.00 96.19 107 LYS A O 1
ATOM 854 N N . ALA A 1 108 ? 12.148 3.324 -7.709 1.00 96.50 108 ALA A N 1
ATOM 855 C CA . ALA A 1 108 ? 11.497 2.075 -7.343 1.00 96.50 108 ALA A CA 1
ATOM 856 C C . ALA A 1 108 ? 11.909 1.603 -5.945 1.00 96.50 108 ALA A C 1
ATOM 858 O O . ALA A 1 108 ? 11.036 1.289 -5.141 1.00 96.50 108 ALA A O 1
ATOM 859 N N . GLU A 1 109 ? 13.200 1.640 -5.614 1.00 96.75 109 GLU A N 1
ATOM 860 C CA . GLU A 1 109 ? 13.705 1.317 -4.272 1.00 96.75 109 GLU A CA 1
ATOM 861 C C . GLU A 1 109 ? 13.149 2.268 -3.200 1.00 96.75 109 GLU A C 1
ATOM 863 O O . GLU A 1 109 ? 12.648 1.825 -2.163 1.00 96.75 109 GLU A O 1
ATOM 868 N N . GLU A 1 110 ? 13.158 3.580 -3.470 1.00 97.06 110 GLU A N 1
ATOM 869 C CA . GLU A 1 110 ? 12.583 4.593 -2.577 1.00 97.06 110 GLU A CA 1
ATOM 870 C C . GLU A 1 110 ? 11.099 4.307 -2.301 1.00 97.06 110 GLU A C 1
ATOM 872 O O . GLU A 1 110 ? 10.634 4.346 -1.157 1.00 97.06 110 GLU A O 1
ATOM 877 N N . TRP A 1 111 ? 10.330 4.008 -3.348 1.00 97.31 111 TRP A N 1
ATOM 878 C CA . TRP A 1 111 ? 8.899 3.763 -3.221 1.00 97.31 111 TRP A CA 1
ATOM 879 C C . TRP A 1 111 ? 8.588 2.400 -2.610 1.00 97.31 111 TRP A C 1
ATOM 881 O O . TRP A 1 111 ? 7.592 2.291 -1.896 1.00 97.31 111 TRP A O 1
ATOM 891 N N . ALA A 1 112 ? 9.440 1.395 -2.813 1.00 97.62 112 ALA A N 1
ATOM 892 C CA . ALA A 1 112 ? 9.340 0.106 -2.140 1.00 97.62 112 ALA A CA 1
ATOM 893 C C . ALA A 1 112 ? 9.511 0.263 -0.622 1.00 97.62 112 ALA A C 1
ATOM 895 O O . ALA A 1 112 ? 8.683 -0.228 0.147 1.00 97.62 112 ALA A O 1
ATOM 896 N N . SER A 1 113 ? 10.516 1.035 -0.194 1.00 98.00 113 SER A N 1
ATOM 897 C CA . SER A 1 113 ? 10.720 1.386 1.217 1.00 98.00 113 SER A CA 1
ATOM 898 C C . SER A 1 113 ? 9.523 2.156 1.788 1.00 98.00 113 SER A C 1
ATOM 900 O O . SER A 1 113 ? 9.021 1.835 2.864 1.00 98.00 113 SER A O 1
ATOM 902 N N . GLN A 1 114 ? 8.985 3.129 1.045 1.00 98.00 114 GLN A N 1
ATOM 903 C CA . GLN A 1 114 ? 7.793 3.870 1.472 1.00 98.00 114 GLN A CA 1
ATOM 904 C C . GLN A 1 114 ? 6.555 2.976 1.588 1.00 98.00 114 GLN A C 1
ATOM 906 O O . GLN A 1 114 ? 5.819 3.100 2.563 1.00 98.00 114 GLN A O 1
ATOM 911 N N . LEU A 1 115 ? 6.330 2.069 0.635 1.00 98.44 115 LEU A N 1
ATOM 912 C CA . LEU A 1 115 ? 5.231 1.104 0.680 1.00 98.44 115 LEU A CA 1
ATOM 913 C C . LEU A 1 115 ? 5.326 0.227 1.933 1.00 98.44 115 LEU A C 1
ATOM 915 O O . LEU A 1 115 ? 4.337 0.104 2.660 1.00 98.44 115 LEU A O 1
ATOM 919 N N . GLN A 1 116 ? 6.512 -0.303 2.235 1.00 98.50 116 GLN A N 1
ATOM 920 C CA . GLN A 1 116 ? 6.745 -1.084 3.449 1.00 98.50 116 GLN A CA 1
ATOM 921 C C . GLN A 1 116 ? 6.463 -0.259 4.712 1.00 98.50 116 GLN A C 1
ATOM 923 O O . GLN A 1 116 ? 5.613 -0.623 5.526 1.00 98.50 116 GLN A O 1
ATOM 928 N N . CYS A 1 117 ? 7.122 0.893 4.851 1.00 98.50 117 CYS A N 1
ATOM 929 C CA . CYS A 1 117 ? 7.013 1.758 6.025 1.00 98.50 117 CYS A CA 1
ATOM 930 C C . CYS A 1 117 ? 5.587 2.269 6.255 1.00 98.50 117 CYS A C 1
ATOM 932 O O . CYS A 1 117 ? 5.133 2.363 7.396 1.00 98.50 117 CYS A O 1
ATOM 934 N N . TRP A 1 118 ? 4.854 2.606 5.194 1.00 98.62 118 TRP A N 1
ATOM 935 C CA . TRP A 1 118 ? 3.471 3.066 5.312 1.00 98.62 118 TRP A CA 1
ATOM 936 C C . TRP A 1 118 ? 2.507 1.931 5.643 1.00 98.62 118 TRP A C 1
ATOM 938 O O . TRP A 1 118 ? 1.560 2.169 6.387 1.00 98.62 118 TRP A O 1
ATOM 948 N N . SER A 1 119 ? 2.775 0.711 5.173 1.00 98.62 119 SER A N 1
ATOM 949 C CA . SER A 1 119 ? 2.021 -0.479 5.587 1.00 98.62 119 SER A CA 1
ATOM 950 C C . SER A 1 119 ? 2.207 -0.753 7.079 1.00 98.62 119 SER A C 1
ATOM 952 O O . SER A 1 119 ? 1.226 -0.910 7.802 1.00 98.62 119 SER A O 1
ATOM 954 N N . LEU A 1 120 ? 3.447 -0.686 7.574 1.00 98.31 120 LEU A N 1
ATOM 955 C CA . LEU A 1 120 ? 3.740 -0.789 9.007 1.00 98.31 120 LEU A CA 1
ATOM 956 C C . LEU A 1 120 ? 3.096 0.349 9.815 1.00 98.31 120 LEU A C 1
ATOM 958 O O . LEU A 1 120 ? 2.531 0.108 10.876 1.00 98.31 120 LEU A O 1
ATOM 962 N N . SER A 1 121 ? 3.113 1.580 9.296 1.00 97.81 121 SER A N 1
ATOM 963 C CA . SER A 1 121 ? 2.468 2.733 9.947 1.00 97.81 121 SER A CA 1
ATOM 964 C C . SER A 1 121 ? 0.944 2.584 10.031 1.00 97.81 121 SER A C 1
ATOM 966 O O . SER A 1 121 ? 0.324 3.038 10.993 1.00 97.81 121 SER A O 1
ATOM 968 N N . LEU A 1 122 ? 0.322 1.969 9.021 1.00 98.25 122 LEU A N 1
ATOM 969 C CA . LEU A 1 122 ? -1.103 1.655 9.041 1.00 98.25 122 LEU A CA 1
ATOM 970 C C . LEU A 1 122 ? -1.403 0.593 10.105 1.00 98.25 122 LEU A C 1
ATOM 972 O O . LEU A 1 122 ? -2.317 0.799 10.896 1.00 98.25 122 LEU A O 1
ATOM 976 N N . LEU A 1 123 ? -0.601 -0.471 10.201 1.00 98.06 123 LEU A N 1
ATOM 977 C CA . LEU A 1 123 ? -0.731 -1.477 11.266 1.00 98.06 123 LEU A CA 1
ATOM 978 C C . LEU A 1 123 ? -0.561 -0.863 12.663 1.00 98.06 123 LEU A C 1
ATOM 980 O O . LEU A 1 123 ? -1.369 -1.121 13.551 1.00 98.06 123 LEU A O 1
ATOM 984 N N . ASP A 1 124 ? 0.421 0.020 12.843 1.00 97.19 124 ASP A N 1
ATOM 985 C CA . ASP A 1 124 ? 0.647 0.750 14.096 1.00 97.19 124 ASP A CA 1
ATOM 986 C C . ASP A 1 124 ? -0.582 1.577 14.527 1.00 97.19 124 ASP A C 1
ATOM 988 O O . ASP A 1 124 ? -0.905 1.649 15.713 1.00 97.19 124 ASP A O 1
ATOM 992 N N . CYS A 1 125 ? -1.355 2.124 13.578 1.00 97.06 125 CYS A N 1
ATOM 993 C CA . CYS A 1 125 ? -2.620 2.798 13.896 1.00 97.06 125 CYS A CA 1
ATOM 994 C C . CYS A 1 125 ? -3.668 1.857 14.517 1.00 97.06 125 CYS A C 1
ATOM 996 O O . CYS A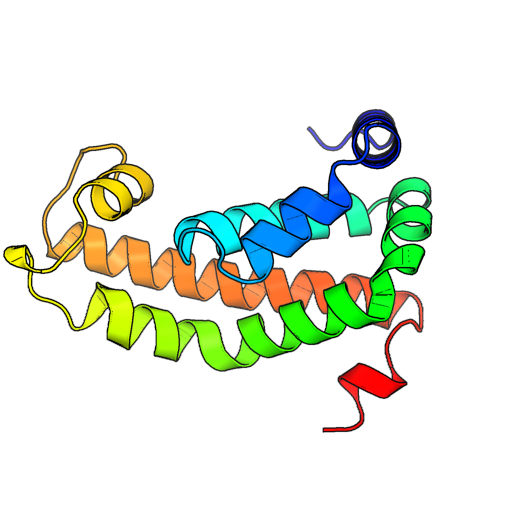 1 125 ? -4.481 2.323 15.322 1.00 97.06 1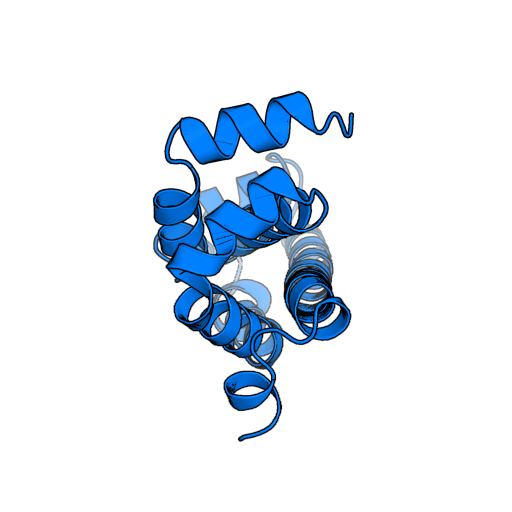25 CYS A O 1
ATOM 998 N N . PHE A 1 126 ? -3.674 0.573 14.149 1.00 97.38 126 PHE A N 1
ATOM 999 C CA . PHE A 1 126 ? -4.553 -0.441 14.740 1.00 97.38 126 PHE A CA 1
ATOM 1000 C C . PHE A 1 126 ? -4.019 -0.903 16.099 1.00 97.38 126 PHE A C 1
ATOM 1002 O O . PHE A 1 126 ? -4.770 -0.896 17.074 1.00 97.38 126 PHE A O 1
ATOM 1009 N N . VAL A 1 127 ? -2.716 -1.193 16.195 1.00 96.19 127 VAL A N 1
ATOM 1010 C CA . VAL A 1 127 ? -2.065 -1.639 17.440 1.00 96.19 127 VAL A CA 1
ATOM 1011 C C . VAL A 1 127 ? -2.220 -0.608 18.558 1.00 96.19 127 VAL A C 1
ATOM 1013 O O . VAL A 1 127 ? -2.628 -0.964 19.660 1.00 96.19 127 VAL A O 1
ATOM 1016 N N . LYS A 1 128 ? -2.004 0.686 18.276 1.00 95.94 128 LYS A N 1
ATOM 1017 C CA . LYS A 1 128 ? -2.187 1.788 19.247 1.00 95.94 128 LYS A CA 1
ATOM 1018 C C . LYS A 1 128 ? -3.607 1.914 19.804 1.00 95.94 128 LYS A C 1
ATOM 1020 O O . LYS A 1 128 ? -3.822 2.652 20.760 1.00 95.94 128 LYS A O 1
ATOM 1025 N N . ARG A 1 129 ? -4.578 1.253 19.175 1.00 96.62 129 ARG A N 1
ATOM 1026 C CA . ARG A 1 129 ? -5.993 1.234 19.564 1.00 96.62 129 ARG A CA 1
ATOM 1027 C C . ARG A 1 129 ? -6.453 -0.163 19.978 1.00 96.62 129 ARG A C 1
ATOM 1029 O O . ARG A 1 129 ? -7.655 -0.396 20.044 1.00 96.62 129 ARG A O 1
ATOM 1036 N N . GLU A 1 130 ? -5.508 -1.076 20.207 1.00 95.81 130 GLU A N 1
ATOM 1037 C CA . GLU A 1 130 ? -5.755 -2.462 20.614 1.00 95.81 130 GLU A CA 1
ATOM 1038 C C . GLU A 1 130 ? -6.655 -3.228 19.623 1.00 95.81 130 GLU A C 1
ATOM 1040 O O . GLU A 1 130 ? -7.446 -4.091 19.998 1.00 95.81 130 GLU A O 1
ATOM 1045 N N . ARG A 1 131 ? -6.548 -2.904 18.326 1.00 96.88 131 ARG A N 1
ATOM 1046 C CA . ARG A 1 131 ? -7.282 -3.563 17.232 1.00 96.88 131 ARG A CA 1
ATOM 1047 C C . ARG A 1 131 ? -6.363 -4.472 16.429 1.00 96.88 131 ARG A C 1
ATOM 1049 O O . ARG A 1 131 ? -5.173 -4.197 16.299 1.00 96.88 131 ARG A O 1
ATOM 1056 N N . GLY A 1 132 ? -6.917 -5.549 15.878 1.00 92.38 132 GLY A N 1
ATOM 1057 C CA . GLY A 1 132 ? -6.211 -6.484 15.005 1.00 92.38 132 GLY A CA 1
ATOM 1058 C C . GLY A 1 132 ? -5.104 -7.299 15.674 1.00 92.38 132 GLY A C 1
ATOM 1059 O O . GLY A 1 132 ? -4.369 -7.984 14.970 1.00 92.38 132 GLY A O 1
ATOM 1060 N N . LEU A 1 133 ? -4.954 -7.255 17.005 1.00 93.94 133 LEU A N 1
ATOM 1061 C CA . LEU A 1 133 ? -3.850 -7.923 17.712 1.00 93.94 133 LEU A CA 1
ATOM 1062 C C . LEU A 1 133 ? -3.839 -9.439 17.476 1.00 93.94 133 LEU A C 1
ATOM 1064 O O . LEU A 1 133 ? -2.783 -10.026 17.274 1.00 93.94 133 LEU A O 1
ATOM 1068 N N . ASN A 1 134 ? -5.012 -10.068 17.417 1.00 92.62 134 ASN A N 1
ATOM 1069 C CA . ASN A 1 134 ? -5.163 -11.490 17.105 1.00 92.62 134 ASN A CA 1
ATOM 1070 C C . ASN A 1 134 ? -4.781 -11.853 15.660 1.00 92.62 134 ASN A C 1
ATOM 1072 O O . ASN A 1 134 ? -4.625 -13.030 15.365 1.00 92.62 134 ASN A O 1
ATOM 1076 N N . LEU A 1 135 ? -4.689 -10.885 14.751 1.00 93.12 135 LEU A N 1
ATOM 1077 C CA . LEU A 1 135 ? -4.223 -11.107 13.381 1.00 93.12 135 LEU A CA 1
ATOM 1078 C C . LEU A 1 135 ? -2.729 -10.790 13.267 1.00 93.12 135 LEU A C 1
ATOM 1080 O O . LEU A 1 135 ? -1.986 -11.530 12.633 1.00 93.12 135 LEU A O 1
ATOM 1084 N N . ILE A 1 136 ? -2.284 -9.719 13.931 1.00 91.62 136 ILE A N 1
ATOM 1085 C CA . ILE A 1 136 ? -0.895 -9.250 13.900 1.00 91.62 136 ILE A CA 1
ATOM 1086 C C . ILE A 1 136 ? 0.039 -10.191 14.670 1.00 91.62 136 ILE A C 1
ATOM 1088 O O . ILE A 1 136 ? 1.150 -10.447 14.215 1.00 91.62 136 ILE A O 1
ATOM 1092 N N . CYS A 1 137 ? -0.394 -10.702 15.824 1.00 87.75 137 CYS A N 1
ATOM 1093 C CA . CYS A 1 137 ? 0.450 -11.473 16.742 1.00 87.75 137 CYS A CA 1
ATOM 1094 C C . CYS A 1 137 ? 0.339 -12.998 16.587 1.00 87.75 137 CYS A C 1
ATOM 1096 O O . CYS A 1 137 ? 1.020 -13.712 17.314 1.00 87.75 137 CYS A O 1
ATOM 1098 N N . ASN A 1 138 ? -0.500 -13.500 15.676 1.00 77.25 138 ASN A N 1
ATOM 1099 C CA . ASN A 1 138 ? -0.727 -14.939 15.478 1.00 77.25 138 ASN A CA 1
ATOM 1100 C C . ASN A 1 138 ? -0.105 -15.471 14.172 1.00 77.25 138 ASN A C 1
ATOM 1102 O O . ASN A 1 138 ? -0.703 -16.321 13.511 1.00 77.25 138 ASN A O 1
ATOM 1106 N N . GLN A 1 139 ? 1.069 -14.960 13.789 1.00 56.09 139 GLN A N 1
ATOM 1107 C CA . GLN A 1 139 ? 1.879 -15.532 12.705 1.00 56.09 139 GLN A CA 1
ATOM 1108 C C . GLN A 1 139 ? 2.980 -16.437 13.242 1.00 56.09 139 GLN A C 1
ATOM 1110 O O . GLN A 1 139 ? 3.626 -16.043 14.238 1.00 56.09 139 GLN A O 1
#

Radius of gyration: 15.92 Å; chains: 1; bounding box: 38×35×43 Å